Protein AF-A0A158D0L7-F1 (afdb_monomer)

Solvent-accessible surface area (backbone atoms only — not comparable to full-atom values): 3998 Å² total; per-residue (Å²): 120,50,68,41,83,67,70,66,46,75,36,42,62,48,73,46,67,44,82,41,51,51,78,42,94,65,25,85,50,60,52,92,82,68,60,27,10,59,24,81,76,42,81,43,56,31,84,79,59,64,70,90,80,87,67,80,69,88,73,84,82,131

Sequence (62 aa):
MTLRADDHQVIQPLYVIEMDKAGTKGVAFDNEGSGYGFRTLLHVPAEKTAQPTTCRMSRPTR

Organism: NCBI:txid1777143

Foldseek 3Di:
DDQDPQARDDQAKDWDKDKDAPPPPQFPDDDPPPRIGIHTDDIGGRVRRDDDDPDHDDDDDD

Structure (mmCIF, N/CA/C/O backbone):
data_AF-A0A158D0L7-F1
#
_entry.id   AF-A0A158D0L7-F1
#
loop_
_atom_site.group_PDB
_atom_site.id
_atom_site.type_symbol
_atom_site.label_atom_id
_atom_site.label_alt_id
_atom_site.label_comp_id
_atom_site.label_asym_id
_atom_site.label_entity_id
_atom_site.label_seq_id
_atom_site.pdbx_PDB_ins_code
_atom_site.Cartn_x
_atom_site.Cartn_y
_atom_site.Cartn_z
_atom_site.occupancy
_atom_site.B_iso_or_equiv
_atom_site.auth_seq_id
_atom_site.auth_comp_id
_atom_site.auth_asym_id
_atom_site.auth_atom_id
_atom_site.pdbx_PDB_model_num
ATOM 1 N N . MET A 1 1 ? 7.779 -8.534 -0.277 1.00 88.12 1 MET A N 1
ATOM 2 C CA . MET A 1 1 ? 8.416 -7.258 -0.661 1.00 88.12 1 MET A CA 1
ATOM 3 C C . MET A 1 1 ? 9.596 -7.576 -1.555 1.00 88.12 1 MET A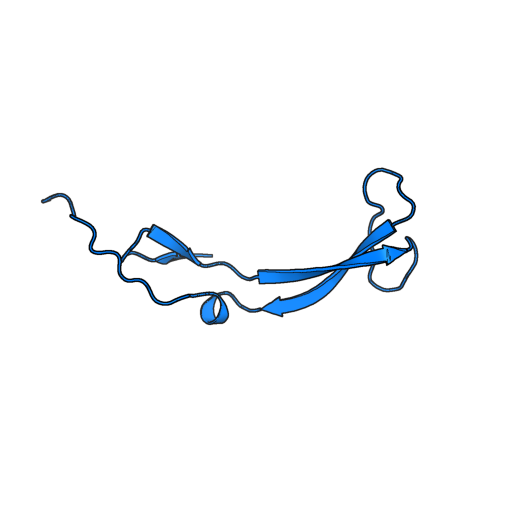 C 1
ATOM 5 O O . MET A 1 1 ? 10.325 -8.509 -1.243 1.00 88.12 1 MET A O 1
ATOM 9 N N . THR A 1 2 ? 9.761 -6.850 -2.654 1.00 96.62 2 THR A N 1
ATOM 10 C CA . THR A 1 2 ? 10.865 -7.032 -3.608 1.00 96.62 2 THR A CA 1
ATOM 11 C C . THR A 1 2 ? 11.395 -5.673 -4.049 1.00 96.62 2 THR A C 1
ATOM 13 O O . THR A 1 2 ? 10.689 -4.673 -3.954 1.00 96.62 2 THR A O 1
ATOM 16 N N . LEU A 1 3 ? 12.642 -5.616 -4.514 1.00 97.19 3 LEU A N 1
ATOM 17 C CA . LEU A 1 3 ? 13.216 -4.416 -5.119 1.00 97.19 3 LEU A CA 1
ATOM 18 C C . LEU A 1 3 ? 13.181 -4.578 -6.641 1.00 97.19 3 LEU A C 1
ATOM 20 O O . LEU A 1 3 ? 13.794 -5.507 -7.169 1.00 97.19 3 LEU A O 1
ATOM 24 N N . ARG A 1 4 ? 12.471 -3.701 -7.354 1.00 96.62 4 ARG A N 1
ATOM 25 C CA . ARG A 1 4 ? 12.472 -3.698 -8.820 1.00 96.62 4 ARG A CA 1
ATOM 26 C C . ARG A 1 4 ? 13.845 -3.258 -9.319 1.00 96.62 4 ARG A C 1
ATOM 28 O O . ARG A 1 4 ? 14.334 -2.191 -8.959 1.00 96.62 4 ARG A O 1
ATOM 35 N N . ALA A 1 5 ? 14.463 -4.072 -10.171 1.00 95.44 5 ALA A N 1
ATOM 36 C CA . ALA A 1 5 ? 15.812 -3.805 -10.663 1.00 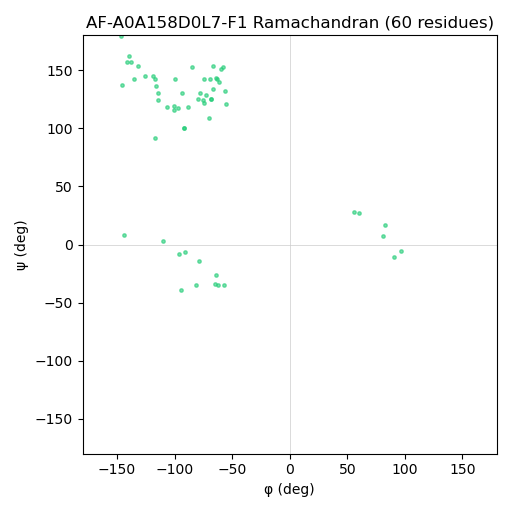95.44 5 ALA A CA 1
ATOM 37 C C . ALA A 1 5 ? 15.893 -2.535 -11.526 1.00 95.44 5 ALA A C 1
ATOM 39 O O . ALA A 1 5 ? 16.926 -1.867 -11.508 1.00 95.44 5 ALA A O 1
ATOM 40 N N . ASP A 1 6 ? 14.843 -2.221 -12.287 1.00 95.88 6 ASP A N 1
ATOM 41 C CA . ASP A 1 6 ? 14.831 -1.148 -13.294 1.00 95.88 6 ASP A CA 1
ATOM 42 C C . ASP A 1 6 ? 15.059 0.246 -12.708 1.00 95.88 6 ASP A C 1
ATOM 44 O O . ASP A 1 6 ? 15.717 1.070 -13.337 1.00 95.88 6 ASP A O 1
ATOM 48 N N . ASP A 1 7 ? 14.553 0.491 -11.500 1.00 97.06 7 ASP A N 1
ATOM 49 C CA . ASP A 1 7 ? 14.565 1.812 -10.868 1.00 97.06 7 ASP A CA 1
ATOM 50 C C . ASP A 1 7 ? 14.783 1.790 -9.349 1.00 97.06 7 ASP A C 1
ATOM 52 O O . ASP A 1 7 ? 14.643 2.817 -8.693 1.00 97.06 7 ASP A O 1
ATOM 56 N N . HIS A 1 8 ? 15.110 0.627 -8.782 1.00 96.88 8 HIS A N 1
ATOM 57 C CA . HIS A 1 8 ? 15.263 0.425 -7.341 1.00 96.88 8 HIS A CA 1
ATOM 58 C C . HIS A 1 8 ? 14.027 0.826 -6.518 1.00 96.88 8 HIS A C 1
ATOM 60 O O . HIS A 1 8 ? 14.136 1.143 -5.333 1.00 96.88 8 HIS A O 1
ATOM 66 N N . GLN A 1 9 ? 12.829 0.763 -7.103 1.00 97.44 9 GLN A N 1
ATOM 67 C CA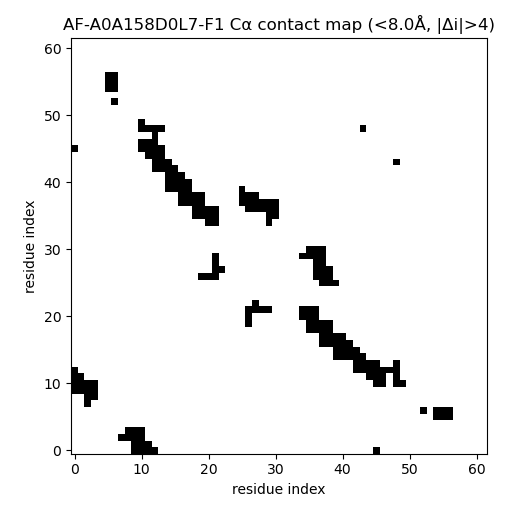 . GLN A 1 9 ? 11.601 0.902 -6.333 1.00 97.44 9 GLN A CA 1
ATOM 68 C C . GLN A 1 9 ? 11.354 -0.363 -5.504 1.00 97.44 9 GLN A C 1
ATOM 70 O O . GLN A 1 9 ? 11.316 -1.478 -6.030 1.00 97.44 9 GLN A O 1
ATOM 75 N N . VAL A 1 10 ? 11.114 -0.195 -4.203 1.00 97.81 10 VAL A N 1
ATOM 76 C CA . VAL A 1 10 ? 10.586 -1.278 -3.367 1.00 97.81 10 VAL A CA 1
ATOM 77 C C . VAL A 1 10 ? 9.105 -1.470 -3.683 1.00 97.81 10 VAL A C 1
ATOM 79 O O . VAL A 1 10 ? 8.297 -0.553 -3.529 1.00 97.81 10 VAL A O 1
ATOM 82 N N . ILE A 1 11 ? 8.748 -2.676 -4.107 1.00 98.25 11 ILE A N 1
ATOM 83 C CA . ILE A 1 11 ? 7.375 -3.105 -4.347 1.00 98.25 11 ILE A CA 1
ATOM 84 C C . ILE A 1 11 ? 6.892 -3.862 -3.111 1.00 98.25 11 ILE A C 1
ATOM 86 O O . ILE A 1 11 ? 7.447 -4.894 -2.707 1.00 98.25 11 ILE A O 1
ATOM 90 N N . GLN A 1 12 ? 5.858 -3.319 -2.480 1.00 98.31 12 GLN A N 1
ATOM 91 C CA . GLN A 1 12 ? 5.280 -3.831 -1.243 1.00 98.31 12 GLN A CA 1
ATOM 92 C C . GLN A 1 12 ? 3.755 -3.703 -1.270 1.00 98.31 12 GLN A C 1
ATOM 94 O O . GLN A 1 12 ? 3.234 -2.872 -2.017 1.00 98.31 12 GLN A O 1
ATOM 99 N N . PRO A 1 13 ? 3.027 -4.508 -0.480 1.00 98.25 13 PRO A N 1
ATOM 100 C CA . PRO A 1 13 ? 1.590 -4.332 -0.332 1.00 98.25 13 PRO A CA 1
ATOM 101 C C . PRO A 1 13 ? 1.239 -2.935 0.187 1.00 98.25 13 PRO A C 1
ATOM 103 O O . PRO A 1 13 ? 2.025 -2.320 0.908 1.00 98.25 13 PRO A O 1
ATOM 106 N N . LEU A 1 14 ? 0.042 -2.459 -0.147 1.00 97.75 14 LEU A N 1
ATOM 107 C CA . LEU A 1 14 ? -0.512 -1.214 0.377 1.00 97.75 14 LEU A CA 1
ATOM 108 C C . LEU A 1 14 ? -1.764 -1.523 1.194 1.00 97.75 14 LEU A C 1
ATOM 110 O O . LEU A 1 14 ? -2.615 -2.305 0.772 1.00 97.75 14 LEU A O 1
ATOM 114 N N . TYR A 1 15 ? -1.887 -0.881 2.350 1.00 97.75 15 TYR A N 1
ATOM 115 C CA . TYR A 1 15 ? -3.062 -0.987 3.203 1.00 97.75 15 TYR A CA 1
ATOM 116 C C . TYR A 1 15 ? -3.760 0.364 3.263 1.00 97.75 15 TYR A C 1
ATOM 118 O O . TYR A 1 15 ? -3.146 1.367 3.619 1.00 97.75 15 TYR A O 1
ATOM 126 N N . VAL A 1 16 ? -5.046 0.385 2.921 1.00 97.69 16 VAL A N 1
ATOM 127 C CA . VAL A 1 16 ? -5.900 1.551 3.158 1.00 97.69 16 VAL A CA 1
ATOM 128 C C . VAL A 1 16 ? -6.480 1.394 4.550 1.00 97.69 16 VAL A C 1
ATOM 130 O O . VAL A 1 16 ? -7.168 0.409 4.831 1.00 97.69 16 VAL A O 1
ATOM 133 N N . ILE A 1 17 ? -6.168 2.345 5.420 1.00 97.25 17 ILE A N 1
ATOM 134 C CA . ILE A 1 17 ? -6.585 2.353 6.818 1.00 97.25 17 ILE A CA 1
ATOM 135 C C . ILE A 1 17 ? -7.439 3.584 7.097 1.00 97.25 17 ILE A C 1
ATOM 137 O O . ILE A 1 17 ? -7.204 4.654 6.541 1.00 97.25 17 ILE A O 1
ATOM 141 N N . GLU A 1 18 ? -8.425 3.410 7.964 1.00 97.44 18 GLU A N 1
ATOM 142 C CA . GLU A 1 18 ? -9.285 4.474 8.469 1.00 97.44 18 GLU A CA 1
ATOM 143 C C . GLU A 1 18 ? -9.089 4.600 9.978 1.00 97.44 18 GLU A C 1
ATOM 145 O O . GLU A 1 18 ? -8.921 3.593 10.672 1.00 97.44 18 GLU A O 1
ATOM 150 N N . MET A 1 19 ? -9.104 5.837 10.475 1.00 97.88 19 MET A N 1
ATOM 151 C CA . MET A 1 19 ? -9.208 6.094 11.905 1.00 97.88 19 MET A CA 1
ATOM 152 C C . MET A 1 19 ? -10.660 5.966 12.352 1.00 97.88 19 MET A C 1
ATOM 154 O O . MET A 1 19 ? -11.536 6.657 11.839 1.00 97.88 19 MET A O 1
ATOM 158 N N . ASP A 1 20 ? -10.898 5.117 13.340 1.00 98.06 20 ASP A N 1
ATOM 159 C CA . ASP A 1 20 ? -12.222 4.815 13.878 1.00 98.06 20 ASP A CA 1
ATOM 160 C C . ASP A 1 20 ? -12.130 4.697 15.408 1.00 98.06 20 ASP A C 1
ATOM 162 O O . ASP A 1 20 ? -11.036 4.590 15.966 1.00 98.06 20 ASP A O 1
ATOM 166 N N . LYS A 1 21 ? -13.255 4.782 16.118 1.00 97.81 21 LYS A N 1
ATOM 167 C CA . LYS A 1 21 ? -13.270 4.808 17.585 1.00 97.81 21 LYS A CA 1
ATOM 168 C C . LYS A 1 21 ? -12.670 3.530 18.168 1.00 97.81 21 LYS A C 1
ATOM 170 O O . LYS A 1 21 ? -12.946 2.421 17.703 1.00 97.81 21 LYS A O 1
ATOM 175 N N . ALA A 1 22 ? -11.893 3.681 19.238 1.00 96.50 22 ALA A N 1
ATOM 176 C CA . ALA A 1 22 ? -11.395 2.549 20.004 1.00 96.50 22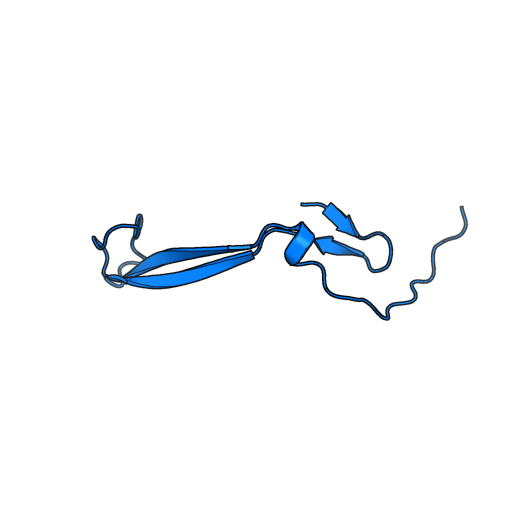 ALA A CA 1
ATOM 177 C C . ALA A 1 22 ? -12.571 1.679 20.495 1.00 96.50 22 ALA A C 1
ATOM 179 O O . ALA A 1 22 ? -13.572 2.185 21.004 1.00 96.50 22 ALA A O 1
ATOM 180 N N . GLY A 1 23 ? -12.463 0.361 20.300 1.00 93.75 23 GLY A N 1
ATOM 181 C CA . GLY A 1 23 ? -13.533 -0.598 20.592 1.00 93.75 23 GLY A CA 1
ATOM 182 C C . GLY A 1 23 ? -14.483 -0.891 19.423 1.00 93.75 23 GLY A C 1
ATOM 183 O O . GLY A 1 23 ? -15.225 -1.873 19.493 1.00 93.75 23 GLY A O 1
ATOM 184 N N . THR A 1 24 ? -14.443 -0.129 18.321 1.00 96.81 24 THR A N 1
ATOM 185 C CA . THR A 1 24 ? -15.119 -0.534 17.078 1.00 96.81 24 THR A CA 1
ATOM 186 C C . THR A 1 24 ? -14.484 -1.818 16.528 1.00 96.81 24 THR A C 1
ATOM 188 O O . THR A 1 24 ? -13.270 -2.023 16.595 1.00 96.81 24 THR A O 1
ATOM 191 N N . LYS A 1 25 ? -15.297 -2.713 15.949 1.00 96.38 25 LYS A N 1
ATOM 192 C CA . LYS A 1 25 ? -14.812 -3.969 15.357 1.00 96.38 25 LYS A CA 1
ATOM 193 C C . LYS A 1 25 ? -13.736 -3.691 14.302 1.00 96.38 25 LYS A C 1
ATOM 195 O O . LYS A 1 25 ? -14.005 -3.062 13.285 1.00 96.38 25 LYS A O 1
ATOM 200 N N . GLY A 1 26 ? -12.546 -4.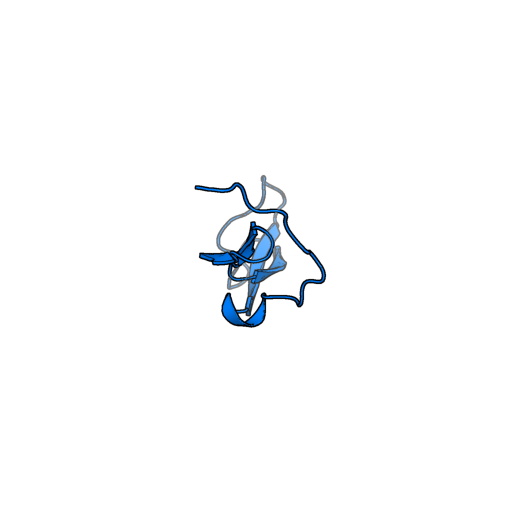246 14.514 1.00 95.00 26 GLY A N 1
ATOM 201 C CA . GLY A 1 26 ? -11.399 -4.089 13.618 1.00 95.00 26 GLY A CA 1
ATOM 202 C C . GLY A 1 26 ? -10.420 -2.987 14.031 1.00 95.00 26 GLY A C 1
ATOM 203 O O . GLY A 1 26 ? -9.357 -2.903 13.425 1.00 95.00 26 GLY A O 1
ATOM 204 N N . VAL A 1 27 ? -10.729 -2.205 15.071 1.00 97.62 27 VAL A N 1
ATOM 205 C CA . VAL A 1 27 ? -9.768 -1.326 15.748 1.00 97.62 27 VAL A CA 1
ATOM 206 C C . VAL A 1 27 ? -9.153 -2.098 16.912 1.00 97.62 27 VAL A C 1
ATOM 208 O O . VAL A 1 27 ? -9.780 -2.272 17.955 1.00 97.62 27 VAL A O 1
ATOM 211 N N . ALA A 1 28 ? -7.941 -2.617 16.715 1.00 94.38 28 ALA A N 1
ATOM 212 C CA . ALA A 1 28 ? -7.273 -3.455 17.714 1.00 94.38 28 ALA A CA 1
ATOM 213 C C . ALA A 1 28 ? -6.580 -2.642 18.818 1.00 94.38 28 ALA A C 1
ATOM 215 O O . ALA A 1 28 ? -6.552 -3.069 19.970 1.00 94.38 28 ALA A O 1
ATOM 216 N N . PHE A 1 29 ? -6.026 -1.482 18.462 1.00 95.94 29 PHE A N 1
ATOM 217 C CA . PHE A 1 29 ? -5.226 -0.651 19.355 1.00 95.94 29 PHE A CA 1
ATOM 218 C C . PHE 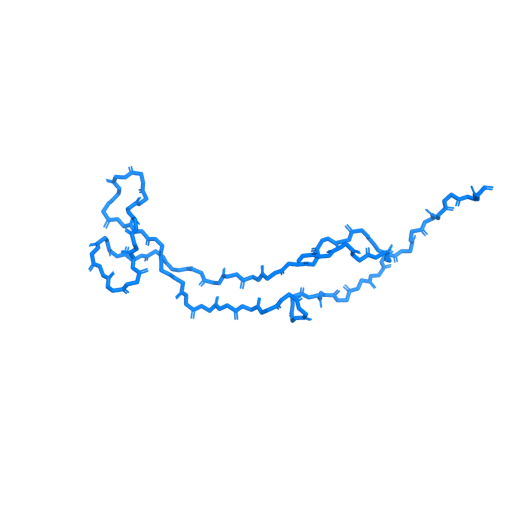A 1 29 ? -5.633 0.809 19.217 1.00 95.94 29 PHE A C 1
ATOM 220 O O . PHE A 1 29 ? -5.925 1.267 18.112 1.00 95.94 29 PHE A O 1
ATOM 227 N N . ASP A 1 30 ? -5.630 1.518 20.339 1.00 96.31 30 ASP A N 1
ATOM 228 C CA . ASP A 1 30 ? -5.771 2.967 20.370 1.00 96.31 30 ASP A CA 1
ATOM 229 C C . ASP A 1 30 ? -4.468 3.644 19.911 1.00 96.31 30 ASP A C 1
ATOM 231 O O . ASP A 1 30 ? -3.366 3.169 20.200 1.00 96.31 30 ASP A O 1
ATOM 235 N N . ASN A 1 31 ? -4.602 4.744 19.180 1.00 97.38 31 ASN A N 1
ATOM 236 C CA . ASN A 1 31 ? -3.504 5.563 18.711 1.00 97.38 31 ASN A CA 1
ATOM 237 C C . ASN A 1 31 ? -3.210 6.674 19.726 1.00 97.38 31 ASN A C 1
ATOM 239 O O . ASN A 1 31 ? -3.891 7.701 19.745 1.00 97.38 31 ASN A O 1
ATOM 243 N N . GLU A 1 32 ? -2.170 6.459 20.533 1.00 96.81 32 GLU A N 1
ATOM 244 C CA . GLU A 1 32 ? -1.570 7.455 21.437 1.00 96.81 32 GLU A CA 1
ATOM 245 C C . GLU A 1 32 ? -2.516 8.040 22.509 1.00 96.81 32 GLU A C 1
ATOM 247 O O . GLU A 1 32 ? -2.313 9.152 22.990 1.00 96.81 32 GLU A O 1
ATOM 252 N N . GLY A 1 33 ? -3.543 7.300 22.928 1.00 96.06 33 GLY A N 1
ATOM 253 C CA . GLY A 1 33 ? -4.512 7.727 23.944 1.00 96.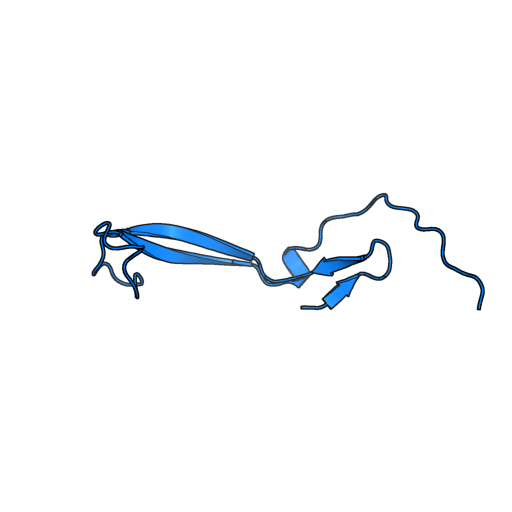06 33 GLY A CA 1
ATOM 254 C C . GLY A 1 33 ? -5.635 8.619 23.405 1.00 96.06 33 GLY A C 1
ATOM 255 O O . GLY A 1 33 ? -6.299 9.302 24.184 1.00 96.06 33 GLY A O 1
ATOM 256 N N . SER A 1 34 ? -5.847 8.650 22.088 1.00 97.31 34 SER A N 1
ATOM 257 C CA . SER A 1 34 ? -6.788 9.570 21.431 1.00 97.31 34 SER A CA 1
ATOM 258 C C . SER A 1 34 ? -8.262 9.157 21.530 1.00 97.31 34 SER A C 1
ATOM 260 O O . SER A 1 34 ? -9.148 9.963 21.239 1.00 97.31 34 SER A O 1
ATOM 262 N N . GLY A 1 35 ? -8.548 7.912 21.915 1.00 97.81 35 GLY A N 1
ATOM 263 C CA . GLY A 1 35 ? -9.879 7.311 21.814 1.00 97.81 35 GLY A CA 1
ATOM 264 C C . GLY A 1 35 ? -10.205 6.789 20.408 1.00 97.81 35 GLY A C 1
ATOM 265 O O . GLY A 1 35 ? -11.345 6.389 20.154 1.00 97.81 35 GLY A O 1
ATOM 266 N N . TYR A 1 36 ? -9.232 6.789 19.494 1.00 98.06 36 TYR A N 1
ATOM 267 C CA . TYR A 1 36 ? -9.341 6.315 18.116 1.00 98.06 36 TYR A CA 1
ATOM 268 C C . TYR A 1 36 ? -8.168 5.402 17.778 1.00 98.06 36 TYR A C 1
ATOM 270 O O . TYR A 1 36 ? -7.079 5.546 18.317 1.00 98.06 36 TYR A O 1
ATOM 278 N N . GLY A 1 37 ? -8.366 4.487 16.837 1.00 98.06 37 GLY A N 1
ATOM 279 C CA . GLY A 1 37 ? -7.317 3.625 16.313 1.00 98.06 37 GLY A CA 1
ATOM 280 C C . GLY A 1 37 ? -7.523 3.306 14.841 1.00 98.06 37 GLY A C 1
ATOM 281 O O . GLY A 1 37 ? -8.487 3.750 14.220 1.00 98.06 37 GLY A O 1
ATOM 282 N N . PHE A 1 38 ? -6.603 2.535 14.268 1.00 97.88 38 PHE A N 1
ATOM 283 C CA . PHE A 1 38 ? -6.633 2.219 12.843 1.00 97.88 38 PHE A CA 1
ATOM 284 C C . PHE A 1 38 ? -7.352 0.902 12.568 1.00 97.88 38 PHE A C 1
ATOM 286 O O . PHE A 1 38 ? -7.027 -0.138 13.145 1.00 97.88 38 PHE A O 1
ATOM 293 N N . ARG A 1 39 ? -8.287 0.943 11.620 1.00 97.44 39 ARG A N 1
ATOM 294 C CA . ARG A 1 39 ? -8.958 -0.223 11.047 1.00 97.44 39 ARG A CA 1
ATOM 295 C C . ARG A 1 39 ? -8.580 -0.352 9.577 1.00 97.44 39 ARG A C 1
ATOM 297 O O . ARG A 1 39 ? -8.682 0.604 8.812 1.00 97.44 39 ARG A O 1
ATOM 304 N N . THR A 1 40 ? -8.159 -1.541 9.156 1.00 97.06 40 THR A N 1
ATOM 305 C CA . THR A 1 40 ? -7.845 -1.807 7.745 1.00 97.06 40 THR A CA 1
ATOM 306 C C . THR A 1 40 ? -9.123 -1.958 6.925 1.00 97.06 40 THR A C 1
ATOM 308 O O . THR A 1 40 ? -9.961 -2.808 7.224 1.00 97.06 40 THR A O 1
ATOM 311 N N . LEU A 1 41 ? -9.257 -1.151 5.872 1.00 97.00 41 LEU A N 1
ATOM 312 C CA . LEU A 1 41 ? -10.372 -1.199 4.923 1.00 97.00 41 LEU A CA 1
ATOM 313 C C . LEU A 1 41 ? -10.058 -2.059 3.700 1.00 97.00 41 LEU A C 1
ATOM 315 O O . LEU A 1 41 ? -10.923 -2.774 3.201 1.00 97.00 41 LEU A O 1
ATOM 319 N N . LEU A 1 42 ? -8.823 -1.976 3.204 1.00 97.75 42 LEU A N 1
ATOM 320 C CA . LEU A 1 42 ? -8.396 -2.664 1.993 1.00 97.75 42 LEU A CA 1
ATOM 321 C C . LEU A 1 42 ? -6.938 -3.088 2.106 1.00 97.75 42 LEU A C 1
ATOM 323 O O . LEU A 1 42 ? -6.082 -2.306 2.515 1.00 97.75 42 LEU A O 1
ATOM 327 N N . HIS A 1 43 ? -6.667 -4.311 1.663 1.00 97.94 43 HIS A N 1
ATOM 328 C CA . HIS A 1 43 ? -5.328 -4.802 1.384 1.00 97.94 43 HIS A CA 1
ATOM 329 C C . HIS A 1 43 ? -5.137 -4.886 -0.134 1.00 97.94 43 HIS A C 1
ATOM 331 O O . HIS A 1 43 ? -5.846 -5.621 -0.824 1.00 97.94 43 HIS A O 1
ATOM 337 N N . VAL A 1 44 ? -4.174 -4.128 -0.649 1.00 98.12 44 VAL A N 1
ATOM 338 C CA . VAL A 1 44 ? -3.734 -4.177 -2.042 1.00 98.12 44 VAL A CA 1
ATOM 339 C C . VAL A 1 44 ? -2.445 -5.000 -2.096 1.00 98.12 44 VAL A C 1
ATOM 341 O O . VAL A 1 44 ? -1.442 -4.581 -1.511 1.00 98.12 44 VAL A O 1
ATOM 344 N N . PRO A 1 45 ? -2.441 -6.161 -2.773 1.00 97.56 45 PRO A N 1
ATOM 345 C CA . PRO A 1 45 ? -1.260 -7.010 -2.848 1.00 97.56 45 PRO A CA 1
ATOM 346 C C . PRO A 1 45 ? -0.145 -6.317 -3.645 1.00 97.56 45 PRO A C 1
ATOM 348 O O . PRO A 1 45 ? -0.415 -5.468 -4.497 1.00 97.56 45 PRO A O 1
ATOM 351 N N . ALA A 1 46 ? 1.109 -6.672 -3.362 1.00 97.31 46 ALA A N 1
ATOM 352 C CA . ALA A 1 46 ? 2.293 -5.971 -3.867 1.00 97.31 46 ALA A CA 1
ATOM 353 C C . ALA A 1 46 ? 2.345 -5.889 -5.403 1.00 97.31 46 ALA A C 1
ATOM 355 O O . ALA A 1 46 ? 2.755 -4.884 -5.972 1.00 97.31 46 ALA A O 1
ATOM 356 N N . GLU A 1 47 ? 1.869 -6.917 -6.099 1.00 95.00 47 GLU A N 1
ATOM 357 C CA . GLU A 1 47 ? 1.862 -6.974 -7.562 1.00 95.00 47 GLU A CA 1
ATOM 358 C C . GLU A 1 47 ? 0.960 -5.887 -8.167 1.00 95.00 47 GLU A C 1
ATOM 360 O O . GLU A 1 47 ? 1.193 -5.437 -9.286 1.00 95.00 47 GLU A O 1
ATOM 365 N N . LYS A 1 48 ? -0.053 -5.432 -7.416 1.00 97.12 48 LYS A N 1
ATOM 366 C CA . LYS A 1 48 ? -0.985 -4.370 -7.819 1.00 97.12 48 LYS A CA 1
ATOM 367 C C . LYS A 1 48 ? -0.536 -2.968 -7.402 1.00 97.12 48 LYS A C 1
ATOM 369 O O . LYS A 1 48 ? -1.186 -1.999 -7.784 1.00 97.12 48 LYS A O 1
ATOM 374 N N . THR A 1 49 ? 0.536 -2.837 -6.621 1.00 97.44 49 THR A N 1
ATOM 375 C CA . THR A 1 49 ? 1.078 -1.531 -6.202 1.00 97.44 49 THR A CA 1
ATOM 376 C C . THR A 1 49 ? 2.222 -1.053 -7.096 1.00 97.44 49 THR A C 1
ATOM 378 O O . THR A 1 49 ? 2.647 0.097 -6.990 1.00 97.44 49 THR A O 1
ATOM 381 N N . ALA A 1 50 ? 2.702 -1.900 -8.011 1.00 96.38 50 ALA A N 1
ATOM 382 C CA . ALA A 1 50 ? 3.762 -1.555 -8.946 1.00 96.38 50 ALA A CA 1
ATOM 383 C C . ALA A 1 50 ? 3.282 -0.551 -10.006 1.00 96.38 50 ALA A C 1
ATOM 385 O O . ALA A 1 50 ? 2.526 -0.890 -10.913 1.00 96.38 50 ALA A O 1
A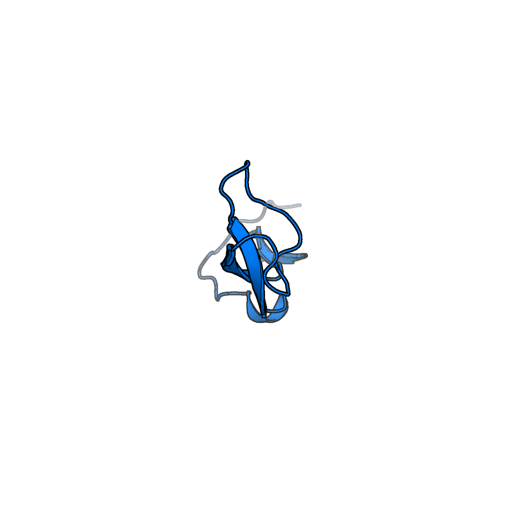TOM 386 N N . GLN A 1 51 ? 3.764 0.688 -9.912 1.00 95.69 51 GLN A N 1
ATOM 387 C CA . GLN A 1 51 ? 3.511 1.733 -10.907 1.00 95.69 51 GLN A CA 1
ATOM 388 C C . GLN A 1 51 ? 4.509 1.657 -12.073 1.00 95.69 51 GLN A C 1
ATOM 390 O O . GLN A 1 51 ? 5.643 1.198 -11.874 1.00 95.69 51 GLN A O 1
ATOM 395 N N . PRO A 1 52 ? 4.137 2.111 -13.285 1.00 96.31 52 PRO A N 1
ATOM 396 C CA . PRO A 1 52 ? 5.077 2.224 -14.396 1.00 96.31 52 PRO A CA 1
ATOM 397 C C . PRO A 1 52 ? 6.231 3.169 -14.038 1.00 96.31 52 PRO A C 1
ATOM 399 O O . PRO A 1 52 ? 6.075 4.089 -13.238 1.00 96.31 52 PRO A O 1
ATOM 402 N N . THR A 1 53 ? 7.399 2.939 -14.636 1.00 96.69 53 THR A N 1
ATOM 403 C CA . THR A 1 53 ? 8.591 3.767 -14.425 1.00 96.69 53 THR A CA 1
ATOM 404 C C . THR A 1 53 ? 9.138 4.273 -15.747 1.00 96.69 53 THR A C 1
ATOM 406 O O . THR A 1 53 ? 9.080 3.585 -16.764 1.00 96.69 53 THR A O 1
ATOM 409 N N . THR A 1 54 ? 9.671 5.490 -15.726 1.00 97.38 54 THR A N 1
ATOM 410 C CA . THR A 1 54 ? 10.385 6.110 -16.850 1.00 97.38 54 THR A CA 1
ATOM 411 C C . THR A 1 54 ? 11.883 6.238 -16.571 1.00 97.38 54 THR A C 1
ATOM 413 O O . THR A 1 54 ? 12.612 6.811 -17.382 1.00 97.38 54 THR A O 1
ATOM 416 N N . CYS A 1 55 ? 12.349 5.737 -15.422 1.00 96.69 55 CYS A N 1
ATOM 417 C CA . CYS A 1 55 ? 13.745 5.814 -15.019 1.00 96.69 55 CYS A CA 1
ATOM 418 C C . CYS A 1 55 ? 14.625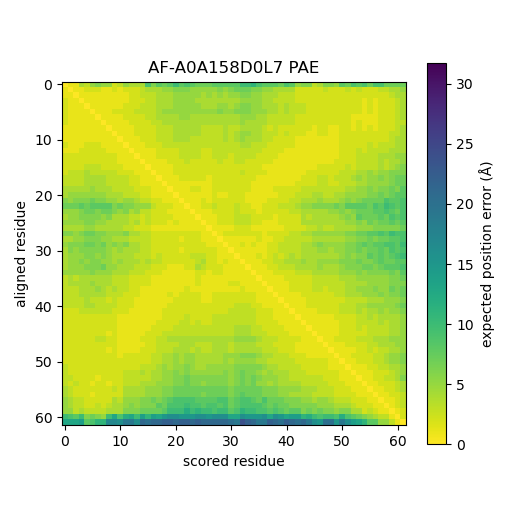 4.969 -15.950 1.00 96.69 55 CYS A C 1
ATOM 420 O O . CYS A 1 55 ? 14.317 3.818 -16.254 1.00 96.69 55 CYS A O 1
ATOM 422 N N . ARG A 1 56 ? 15.745 5.543 -16.394 1.00 96.25 56 ARG A N 1
ATOM 423 C CA . ARG A 1 56 ? 16.800 4.839 -17.132 1.00 96.25 56 ARG A CA 1
ATOM 424 C C . ARG A 1 56 ? 18.067 4.891 -16.297 1.00 96.25 56 ARG A C 1
ATOM 426 O O . ARG A 1 56 ? 18.820 5.857 -16.378 1.00 96.25 56 ARG A O 1
ATOM 433 N N . MET A 1 57 ? 18.276 3.883 -15.458 1.00 96.38 57 MET A N 1
ATOM 434 C CA . MET A 1 57 ? 19.440 3.866 -14.577 1.00 96.38 57 MET A CA 1
ATOM 435 C C . MET A 1 57 ? 20.714 3.458 -15.316 1.00 96.38 57 MET A C 1
ATOM 437 O O . MET A 1 57 ? 20.764 2.409 -15.960 1.00 96.38 57 MET A O 1
ATOM 441 N N . SER A 1 58 ? 21.774 4.245 -15.139 1.00 95.25 58 SER A N 1
ATOM 442 C CA . SER A 1 58 ? 23.134 3.834 -15.486 1.00 95.25 58 SER A CA 1
ATOM 443 C C . SER A 1 58 ? 23.587 2.734 -14.534 1.00 95.25 58 SER A C 1
ATOM 445 O O . SER A 1 58 ? 23.563 2.914 -13.315 1.00 95.25 58 SER A O 1
ATOM 447 N N . ARG A 1 59 ? 24.007 1.592 -15.081 1.00 92.25 59 ARG A N 1
ATOM 448 C CA . ARG A 1 59 ? 24.544 0.486 -14.283 1.00 92.25 59 ARG A CA 1
ATOM 449 C C . ARG A 1 59 ? 26.073 0.494 -14.316 1.00 92.25 59 ARG A C 1
ATOM 451 O O . ARG A 1 59 ? 26.638 0.784 -15.370 1.00 92.25 59 ARG A O 1
ATOM 458 N N . PRO A 1 60 ? 26.742 0.174 -13.197 1.00 93.50 60 PRO A N 1
ATOM 459 C CA . PRO A 1 60 ? 28.186 -0.001 -13.198 1.00 93.50 60 PRO A CA 1
ATOM 460 C C . PRO A 1 60 ? 28.577 -1.173 -14.103 1.00 93.50 60 PRO A C 1
ATOM 462 O O . PRO A 1 60 ? 27.883 -2.192 -14.158 1.00 93.50 60 PRO A O 1
ATOM 465 N N . THR A 1 61 ? 29.691 -1.022 -14.815 1.00 88.56 61 THR A N 1
ATOM 466 C CA . THR A 1 61 ? 30.338 -2.142 -15.501 1.00 88.56 61 THR A CA 1
ATOM 467 C C . THR A 1 61 ? 30.933 -3.081 -14.462 1.00 88.56 61 THR A C 1
ATOM 469 O O . THR A 1 61 ? 31.407 -2.629 -13.419 1.00 88.56 61 THR A O 1
ATOM 472 N N . ARG A 1 62 ? 30.857 -4.380 -14.740 1.00 75.25 62 ARG A N 1
ATOM 473 C CA . ARG A 1 62 ? 31.397 -5.415 -13.861 1.00 75.25 62 ARG A CA 1
ATOM 474 C C . ARG A 1 62 ? 32.917 -5.355 -13.784 1.00 75.25 62 ARG A C 1
ATOM 476 O O . ARG A 1 62 ? 33.527 -5.060 -14.835 1.00 75.25 62 ARG A O 1
#

pLDDT: mean 96.19, std 3.3, range [75.25, 98.31]

Secondary structure (DSSP, 8-state):
-EE-TTT-PEE--EEEEEEEETTSTT--S-STTSSEEEEEEEEE-GGGT-------PPPPP-

Radius of gyration: 18.08 Å; Cα contacts (8 Å, |Δi|>4): 100; chains: 1; bounding box: 46×17×41 Å

Mean predicted aligned error: 3.51 Å